Protein AF-A0A2H0JLL5-F1 (afdb_monomer_lite)

Sequence (87 aa):
MSRVYEGILKDDRIEWSGESPPPGRPVQIHAIVMNENPDPERGARMAASLSKLAECGTAKKFGDAVQWQRQVRRDRPLSGREDTPNQ

Radius of gyration: 25.14 Å; chains: 1; bounding box: 47×26×66 Å

Foldseek 3Di:
DDDDFDFDCDPNDTHGPDDDDDPDDDDDDDDDDDPPDPPPCVVVVVVVVVVVVVVVCVVVVVPPPVVVCCVVDVPDPDPPDDPDDDD

pLDDT: mean 77.49, std 10.83, range [41.16, 93.81]

Secondary structure (DSSP, 8-state):
-PPP--EEEETTEEEESSPPPPSSS----------S---HHHHHHHHHHHHHHHHT-HHHHT--HHHHHHHHS-----TT-------

Structure (mmCIF, N/CA/C/O backbone):
data_AF-A0A2H0JLL5-F1
#
_entry.id   AF-A0A2H0JLL5-F1
#
loop_
_atom_site.group_PDB
_atom_site.id
_atom_site.type_symbol
_atom_site.label_atom_id
_atom_site.label_alt_id
_atom_site.label_comp_id
_atom_site.label_asym_id
_atom_site.label_entity_id
_atom_site.label_seq_id
_atom_site.pdbx_PDB_ins_code
_atom_site.Cartn_x
_atom_site.Cartn_y
_atom_site.Cartn_z
_atom_site.occupancy
_atom_site.B_iso_or_equiv
_atom_site.auth_seq_id
_atom_site.auth_comp_id
_atom_site.auth_asym_id
_atom_site.auth_atom_id
_atom_site.pdbx_PDB_model_num
ATOM 1 N N . MET A 1 1 ? 22.709 -10.321 -3.136 1.00 65.25 1 MET A N 1
ATOM 2 C CA . MET A 1 1 ? 22.393 -8.895 -3.371 1.00 65.25 1 MET A CA 1
ATOM 3 C C . MET A 1 1 ? 21.231 -8.836 -4.348 1.00 65.25 1 MET A C 1
ATOM 5 O O . MET A 1 1 ? 21.355 -9.415 -5.418 1.00 65.25 1 MET A O 1
ATOM 9 N N . SER A 1 2 ? 20.105 -8.233 -3.975 1.00 72.56 2 SER A N 1
ATOM 10 C CA . SER A 1 2 ? 18.951 -8.035 -4.862 1.00 72.56 2 SER A CA 1
ATOM 11 C C . SER A 1 2 ? 19.099 -6.716 -5.619 1.00 72.56 2 SER A C 1
ATOM 13 O O . SER A 1 2 ? 19.454 -5.706 -5.013 1.00 72.56 2 SER A O 1
ATOM 15 N N . ARG A 1 3 ? 18.829 -6.721 -6.926 1.00 80.75 3 ARG A N 1
ATOM 16 C CA . ARG A 1 3 ? 18.648 -5.498 -7.716 1.00 80.75 3 ARG A CA 1
ATOM 17 C C . ARG A 1 3 ? 17.161 -5.301 -7.973 1.00 80.75 3 ARG A C 1
ATOM 19 O O . ARG A 1 3 ? 16.448 -6.280 -8.188 1.00 80.75 3 ARG A O 1
ATOM 26 N N . VAL A 1 4 ? 16.718 -4.054 -7.910 1.00 84.31 4 VAL A N 1
ATOM 27 C CA . VAL A 1 4 ? 15.343 -3.665 -8.222 1.00 84.31 4 VAL A CA 1
ATOM 28 C C . VAL A 1 4 ? 15.338 -3.131 -9.645 1.00 84.31 4 VAL A C 1
ATOM 30 O O . VAL A 1 4 ? 16.196 -2.328 -9.999 1.00 84.31 4 VAL A O 1
ATOM 33 N N . TYR A 1 5 ? 14.399 -3.620 -10.444 1.00 86.75 5 TYR A N 1
ATOM 34 C CA . TYR A 1 5 ? 14.190 -3.198 -11.819 1.00 86.75 5 TYR A CA 1
ATOM 35 C C . TYR A 1 5 ? 12.757 -2.696 -11.941 1.00 86.75 5 TYR A C 1
ATOM 37 O O . TYR A 1 5 ? 11.835 -3.355 -11.455 1.00 86.75 5 TYR A O 1
ATOM 45 N N . GLU A 1 6 ? 12.582 -1.542 -12.573 1.00 86.94 6 GLU A N 1
ATOM 46 C CA . GLU A 1 6 ? 11.279 -0.907 -12.745 1.00 86.94 6 GLU A CA 1
ATOM 47 C C . GLU A 1 6 ? 10.798 -1.072 -14.183 1.00 86.94 6 GLU A C 1
ATOM 49 O O . GLU A 1 6 ? 11.549 -0.906 -15.148 1.00 86.94 6 GLU A O 1
ATOM 54 N N . GLY A 1 7 ? 9.530 -1.429 -14.327 1.00 88.38 7 GLY A N 1
ATOM 55 C CA . GLY A 1 7 ? 8.921 -1.640 -15.623 1.00 88.38 7 GLY A CA 1
ATOM 56 C C . GLY A 1 7 ? 7.419 -1.807 -15.507 1.00 88.38 7 GLY A C 1
ATOM 57 O O . GLY A 1 7 ? 6.878 -2.071 -14.432 1.00 88.38 7 GLY A O 1
ATOM 58 N N . ILE A 1 8 ? 6.758 -1.651 -16.641 1.00 88.44 8 ILE A N 1
ATOM 59 C CA . ILE A 1 8 ? 5.318 -1.794 -16.787 1.00 88.44 8 ILE A CA 1
ATOM 60 C C . ILE A 1 8 ? 5.058 -3.195 -17.335 1.00 88.44 8 ILE A C 1
ATOM 62 O O . ILE A 1 8 ? 5.566 -3.560 -18.392 1.00 88.44 8 ILE A O 1
ATOM 66 N N . LEU A 1 9 ? 4.275 -4.000 -16.618 1.00 86.12 9 LEU A N 1
ATOM 67 C CA . LEU A 1 9 ? 3.822 -5.292 -17.128 1.00 86.12 9 LEU A CA 1
ATOM 68 C C . LEU A 1 9 ? 2.642 -5.065 -18.081 1.00 86.12 9 LEU A C 1
ATOM 70 O O . LEU A 1 9 ? 1.578 -4.620 -17.652 1.00 86.12 9 LEU A O 1
ATOM 74 N N . LYS A 1 10 ? 2.830 -5.381 -19.364 1.00 86.06 10 LYS A N 1
ATOM 75 C CA . LYS A 1 10 ? 1.799 -5.323 -20.401 1.00 86.06 10 LYS A CA 1
ATOM 76 C C . LYS A 1 10 ? 1.587 -6.715 -20.983 1.00 86.06 10 LYS A C 1
ATOM 78 O O . LYS A 1 10 ? 2.513 -7.318 -21.524 1.00 86.06 10 LYS A O 1
ATOM 83 N N . ASP A 1 11 ? 0.366 -7.219 -20.846 1.00 85.75 11 ASP A N 1
ATOM 84 C CA . ASP A 1 11 ? 0.003 -8.610 -21.127 1.00 85.75 11 ASP A CA 1
ATOM 85 C C . ASP A 1 11 ? 0.871 -9.590 -20.315 1.00 85.75 11 ASP A C 1
ATOM 87 O O . ASP A 1 11 ? 0.631 -9.788 -19.127 1.00 85.75 11 ASP A O 1
ATOM 91 N N . ASP A 1 12 ? 1.908 -10.154 -20.935 1.00 85.25 12 ASP A N 1
ATOM 92 C CA . ASP A 1 12 ? 2.869 -11.085 -20.323 1.00 85.25 12 ASP A CA 1
ATOM 93 C C . ASP A 1 12 ? 4.326 -10.635 -20.551 1.00 85.25 12 ASP A C 1
ATOM 95 O O . ASP A 1 12 ? 5.277 -11.415 -20.500 1.00 85.25 12 ASP A O 1
ATOM 99 N N . ARG A 1 13 ? 4.529 -9.354 -20.884 1.00 86.69 13 ARG A N 1
ATOM 100 C CA . ARG A 1 13 ? 5.854 -8.781 -21.140 1.00 86.69 13 ARG A CA 1
ATOM 101 C C . ARG A 1 13 ? 6.077 -7.551 -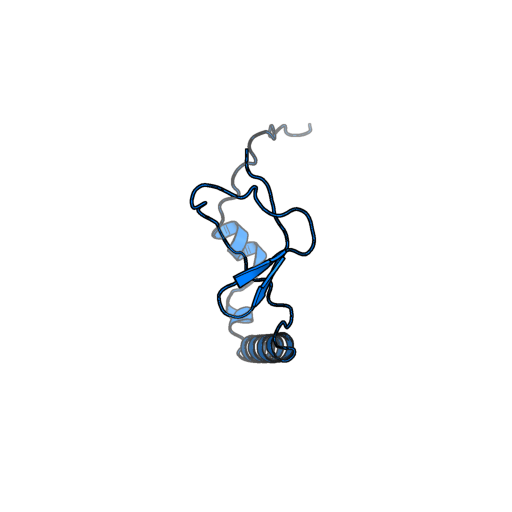20.283 1.00 86.69 13 ARG A C 1
ATOM 103 O O . ARG A 1 13 ? 5.220 -6.682 -20.180 1.00 86.69 13 ARG A O 1
ATOM 110 N N . ILE A 1 14 ? 7.257 -7.475 -19.678 1.00 88.75 14 ILE A N 1
ATOM 111 C CA . ILE A 1 14 ? 7.679 -6.296 -18.927 1.00 88.75 14 ILE A CA 1
ATOM 112 C C . ILE A 1 14 ? 8.344 -5.323 -19.902 1.00 88.75 14 ILE A C 1
ATOM 114 O O . ILE A 1 14 ? 9.377 -5.637 -20.495 1.00 88.75 14 ILE A O 1
ATOM 118 N N . GLU A 1 15 ? 7.746 -4.148 -20.057 1.00 90.69 15 GLU A N 1
ATOM 119 C CA . GLU A 1 15 ? 8.344 -2.985 -20.706 1.00 90.69 15 GLU A CA 1
ATOM 120 C C . GLU A 1 15 ? 9.159 -2.221 -19.651 1.00 90.69 15 GLU A C 1
ATOM 122 O O . GLU A 1 15 ? 8.607 -1.570 -18.765 1.00 90.69 15 GLU A O 1
ATOM 127 N N . TRP A 1 16 ? 10.487 -2.350 -19.693 1.00 89.88 16 TRP A N 1
ATOM 128 C CA . TRP A 1 16 ? 11.379 -1.707 -18.722 1.00 89.88 16 TRP A CA 1
ATOM 129 C C . TRP A 1 16 ? 11.427 -0.192 -18.946 1.00 89.88 16 TRP A C 1
ATOM 131 O O . TRP A 1 16 ? 11.680 0.262 -20.061 1.00 89.88 16 TRP A O 1
ATOM 141 N N . SER A 1 17 ? 11.219 0.591 -17.885 1.00 84.44 17 SER A N 1
ATOM 142 C CA . SER A 1 17 ? 11.301 2.061 -17.926 1.00 84.44 17 SER A CA 1
ATOM 143 C C . SER A 1 17 ? 12.731 2.589 -17.732 1.00 84.44 17 SER A C 1
ATOM 145 O O . SER A 1 17 ? 12.966 3.790 -17.862 1.00 84.44 17 SER A O 1
ATOM 147 N N . GLY A 1 18 ? 13.692 1.702 -17.444 1.00 82.94 18 GLY A N 1
ATOM 148 C CA . GLY A 1 18 ? 15.100 2.022 -17.203 1.00 82.94 18 GLY A CA 1
ATOM 149 C C . GLY A 1 18 ? 16.040 0.869 -17.569 1.00 82.94 18 GLY A C 1
ATOM 150 O O . GLY A 1 18 ? 15.890 0.241 -18.616 1.00 82.94 18 GLY A O 1
ATOM 151 N N . GLU A 1 19 ? 17.031 0.589 -16.717 1.00 82.75 19 GLU A N 1
ATOM 152 C CA . GLU A 1 19 ? 17.935 -0.550 -16.916 1.00 82.75 19 GLU A CA 1
ATOM 153 C C . GLU A 1 19 ? 17.130 -1.858 -16.900 1.00 82.75 19 GLU A C 1
ATOM 155 O O . GLU A 1 19 ? 16.341 -2.098 -15.988 1.00 82.75 19 GLU A O 1
ATOM 160 N N . SER A 1 20 ? 17.323 -2.711 -17.905 1.00 84.38 20 SER A N 1
ATOM 161 C CA . SER A 1 20 ? 16.744 -4.052 -17.919 1.00 84.38 20 SER A CA 1
ATOM 162 C C . SER A 1 20 ? 17.711 -5.054 -17.287 1.00 84.38 20 SER A C 1
ATOM 164 O O . SER A 1 20 ? 18.932 -4.884 -17.394 1.00 84.38 20 SER A O 1
ATOM 166 N N . PRO A 1 21 ? 17.214 -6.159 -16.710 1.00 84.19 21 PRO A N 1
ATOM 167 C CA . PRO A 1 21 ? 18.066 -7.286 -16.361 1.00 84.19 21 PRO A CA 1
ATOM 168 C C . PRO A 1 21 ? 18.925 -7.712 -17.566 1.00 84.19 21 PRO A C 1
ATOM 170 O O . PRO A 1 21 ? 18.432 -7.695 -18.699 1.00 84.19 21 PRO A O 1
ATOM 173 N N . PRO A 1 22 ? 20.205 -8.074 -17.358 1.00 81.06 22 PRO A N 1
ATOM 174 C CA . PRO A 1 22 ? 21.088 -8.443 -18.453 1.00 81.06 22 PRO A CA 1
ATOM 175 C C . PRO A 1 22 ? 20.508 -9.636 -19.231 1.00 81.06 22 PRO A C 1
ATOM 177 O O . PRO A 1 22 ? 20.070 -10.611 -18.610 1.00 81.06 22 PRO A O 1
ATOM 180 N N . PRO A 1 23 ? 20.502 -9.583 -20.576 1.00 73.62 23 PRO A N 1
ATOM 181 C CA . PRO A 1 23 ? 19.983 -10.671 -21.393 1.00 73.62 23 PRO A CA 1
ATOM 182 C C . PRO A 1 23 ? 20.806 -11.942 -21.152 1.00 73.62 23 PRO A C 1
ATOM 184 O O . PRO A 1 23 ? 22.037 -11.905 -21.120 1.00 73.62 23 PRO A O 1
ATOM 187 N N . GLY A 1 24 ? 20.136 -13.079 -20.960 1.00 74.75 24 GLY A N 1
ATOM 188 C CA . GLY A 1 24 ? 20.818 -14.328 -20.638 1.00 74.75 24 GLY A CA 1
ATOM 189 C C . GLY A 1 24 ? 19.882 -15.436 -20.170 1.00 74.75 24 GLY A C 1
ATOM 190 O O . GLY A 1 24 ? 18.833 -15.678 -20.761 1.00 74.75 24 GLY A O 1
ATOM 191 N N . ARG A 1 25 ? 20.298 -16.151 -19.119 1.00 71.25 25 ARG A N 1
ATOM 192 C CA . ARG A 1 25 ? 19.533 -17.269 -18.550 1.00 71.25 25 ARG A CA 1
ATOM 193 C C . ARG A 1 25 ? 18.189 -16.780 -17.993 1.00 71.25 25 ARG A C 1
ATOM 195 O O . ARG A 1 25 ? 18.131 -15.652 -17.508 1.00 71.25 25 ARG A O 1
ATOM 202 N N . PRO A 1 26 ? 17.147 -17.628 -17.990 1.00 78.94 26 PRO A N 1
ATOM 203 C CA . PRO A 1 26 ? 15.895 -17.315 -17.313 1.00 78.94 26 PRO A CA 1
ATOM 204 C C . PRO A 1 26 ? 16.159 -16.895 -15.863 1.00 78.94 26 PRO A C 1
ATOM 206 O O . PRO A 1 26 ? 16.811 -17.623 -15.112 1.00 78.94 26 PRO A O 1
ATOM 209 N N . VAL A 1 27 ? 15.679 -15.711 -15.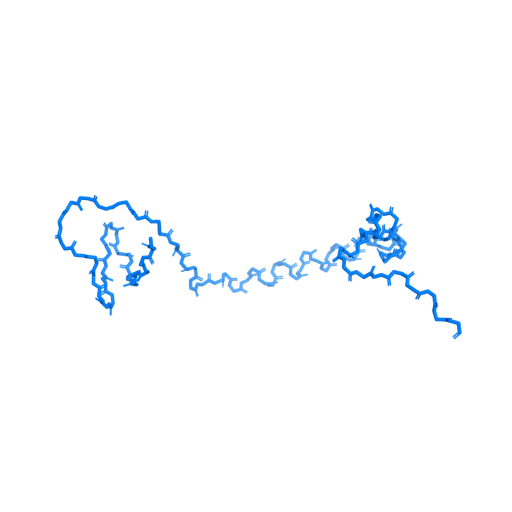486 1.00 80.50 27 VAL A N 1
ATOM 210 C CA . VAL A 1 27 ? 15.785 -15.182 -14.123 1.00 80.50 27 VAL A CA 1
ATOM 211 C C . VAL A 1 27 ? 14.427 -15.269 -13.440 1.00 80.50 27 VAL A C 1
ATOM 213 O O . VAL A 1 27 ? 13.405 -14.905 -14.016 1.00 80.50 27 VAL A O 1
ATOM 216 N N . GLN A 1 28 ? 14.410 -15.765 -12.205 1.00 82.00 28 GLN A N 1
ATOM 217 C CA . GLN A 1 28 ? 13.210 -15.739 -11.379 1.00 82.00 28 GLN A CA 1
ATOM 218 C C . GLN A 1 28 ? 12.998 -14.317 -10.855 1.00 82.00 28 GLN A C 1
ATOM 220 O O . GLN A 1 28 ? 13.908 -13.732 -10.267 1.00 82.00 28 GLN A O 1
ATOM 225 N N . ILE A 1 29 ? 11.795 -13.780 -11.046 1.00 82.69 29 ILE A N 1
ATOM 226 C CA . ILE A 1 29 ? 11.417 -12.448 -10.569 1.00 82.69 29 ILE A CA 1
ATOM 227 C C . ILE A 1 29 ? 10.2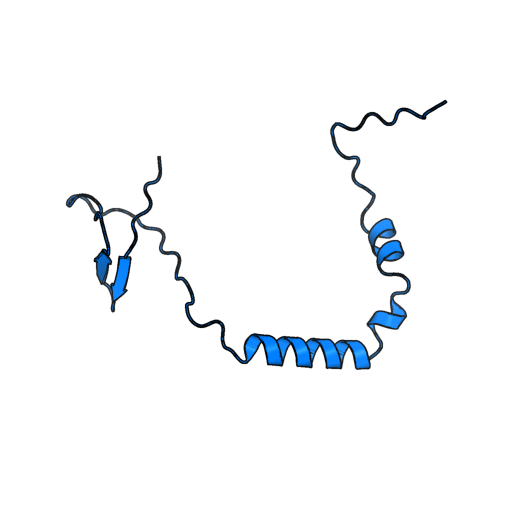69 -12.540 -9.563 1.00 82.69 29 ILE A C 1
ATOM 229 O O . ILE A 1 29 ? 9.434 -13.442 -9.632 1.00 82.69 29 ILE A O 1
ATOM 233 N N . HIS A 1 30 ? 10.229 -11.591 -8.631 1.00 82.25 30 HIS A N 1
ATOM 234 C CA . HIS A 1 30 ? 9.083 -11.357 -7.760 1.00 82.25 30 HIS A CA 1
ATOM 235 C C . HIS A 1 30 ? 8.452 -10.027 -8.168 1.00 82.25 30 HIS A C 1
ATOM 237 O O . HIS A 1 30 ? 9.065 -8.976 -7.987 1.00 82.25 30 HIS A O 1
ATOM 243 N N . ALA A 1 31 ? 7.260 -10.078 -8.761 1.00 81.19 31 ALA A N 1
ATOM 244 C CA . ALA A 1 31 ? 6.543 -8.886 -9.190 1.00 81.19 31 ALA A CA 1
ATOM 245 C C . ALA A 1 31 ? 5.659 -8.369 -8.050 1.00 81.19 31 ALA A C 1
ATOM 247 O O . ALA A 1 31 ? 4.823 -9.102 -7.523 1.00 81.19 31 ALA A O 1
ATOM 248 N N . ILE A 1 32 ? 5.835 -7.099 -7.689 1.00 82.06 32 ILE A N 1
ATOM 249 C CA . ILE A 1 32 ? 4.941 -6.390 -6.772 1.00 82.06 32 ILE A CA 1
ATOM 250 C C . ILE A 1 32 ? 4.064 -5.489 -7.637 1.00 82.06 32 ILE A C 1
ATOM 252 O O . ILE A 1 32 ? 4.545 -4.515 -8.208 1.00 82.06 32 ILE A O 1
ATOM 256 N N . VAL A 1 33 ? 2.783 -5.834 -7.758 1.00 79.94 33 VAL A N 1
ATOM 257 C CA . VAL A 1 33 ? 1.825 -5.029 -8.522 1.00 79.94 33 VAL A CA 1
ATOM 258 C C . VAL A 1 33 ? 1.414 -3.831 -7.675 1.00 79.94 33 VAL A C 1
ATOM 260 O O . VAL A 1 33 ? 0.793 -3.983 -6.621 1.00 79.94 33 VAL A O 1
ATOM 263 N N . MET A 1 34 ? 1.770 -2.633 -8.131 1.00 72.69 34 MET A N 1
ATOM 264 C CA . MET A 1 34 ? 1.308 -1.396 -7.517 1.00 72.69 34 MET A CA 1
ATOM 265 C C . MET A 1 34 ? -0.111 -1.102 -8.007 1.00 72.69 34 MET A C 1
ATOM 267 O O . MET A 1 34 ? -0.324 -0.810 -9.178 1.00 72.69 34 MET A O 1
ATOM 271 N N . ASN A 1 35 ? -1.102 -1.198 -7.117 1.00 68.50 35 ASN A N 1
ATOM 272 C CA . ASN A 1 35 ? -2.457 -0.741 -7.425 1.00 68.50 35 ASN A CA 1
ATOM 273 C C . ASN A 1 35 ? -2.456 0.791 -7.498 1.00 68.50 35 ASN A C 1
ATOM 275 O O . ASN A 1 35 ? -2.527 1.459 -6.468 1.00 68.50 35 ASN A O 1
ATOM 279 N N . GLU A 1 36 ? -2.395 1.341 -8.709 1.00 62.84 36 GLU A N 1
ATOM 280 C CA . GLU A 1 36 ? -2.456 2.793 -8.940 1.00 62.84 36 GLU A CA 1
ATOM 281 C C . GLU A 1 36 ? -3.844 3.388 -8.688 1.00 62.84 36 GLU A C 1
ATOM 283 O O . GLU A 1 36 ? -3.980 4.595 -8.515 1.00 62.84 36 GLU A O 1
ATOM 288 N N . ASN A 1 37 ? -4.878 2.549 -8.600 1.00 60.91 37 ASN A N 1
ATOM 289 C CA . ASN A 1 37 ? -6.222 2.989 -8.266 1.00 60.91 37 ASN A CA 1
ATOM 290 C C . ASN A 1 37 ? -6.670 2.311 -6.969 1.00 60.91 37 ASN A C 1
ATOM 292 O O . ASN A 1 37 ? -7.268 1.229 -7.009 1.00 60.91 37 ASN A O 1
ATOM 296 N N . PRO A 1 38 ? -6.380 2.893 -5.787 1.00 62.81 38 PRO A N 1
ATOM 297 C CA . PRO A 1 38 ? -7.191 2.566 -4.632 1.00 62.81 38 PRO A CA 1
ATOM 298 C C . PRO A 1 38 ? -8.622 2.891 -5.041 1.00 62.81 38 PRO A C 1
ATOM 300 O O . PRO A 1 38 ? -8.909 4.041 -5.351 1.00 62.81 38 PRO A O 1
ATOM 303 N N . ASP A 1 39 ? -9.482 1.873 -5.107 1.00 72.94 39 ASP A N 1
ATOM 304 C CA . ASP A 1 39 ? -10.905 2.061 -5.374 1.00 72.94 39 ASP A CA 1
ATOM 305 C C . ASP A 1 39 ? -11.376 3.294 -4.578 1.00 72.94 39 ASP A C 1
ATOM 307 O O . ASP A 1 39 ? -11.296 3.271 -3.340 1.00 72.94 39 ASP A O 1
ATOM 311 N N . PRO A 1 40 ? -11.765 4.393 -5.254 1.00 69.88 40 PRO A N 1
ATOM 312 C CA . PRO A 1 40 ? -12.009 5.672 -4.594 1.00 69.88 40 PRO A CA 1
ATOM 313 C C . PRO A 1 40 ? -13.141 5.550 -3.570 1.00 69.88 40 PRO A C 1
ATOM 315 O O . PRO A 1 40 ? -13.173 6.258 -2.562 1.00 69.88 40 PRO A O 1
ATOM 318 N N . GLU A 1 41 ? -14.032 4.580 -3.765 1.00 80.81 41 GLU A N 1
ATOM 319 C CA . GLU A 1 41 ? -15.117 4.280 -2.852 1.00 80.81 41 GLU A CA 1
ATOM 320 C C . GLU A 1 41 ? -14.690 3.381 -1.694 1.00 80.81 41 GLU A C 1
ATOM 322 O O . GLU A 1 41 ? -15.405 3.302 -0.699 1.00 80.81 41 GLU A O 1
ATOM 327 N N . ARG A 1 42 ? -13.534 2.708 -1.747 1.00 83.31 42 ARG A N 1
ATOM 328 C CA . ARG A 1 42 ? -13.062 1.847 -0.650 1.00 83.31 42 ARG A CA 1
ATOM 329 C C . ARG A 1 42 ? -12.972 2.618 0.661 1.00 83.31 42 ARG A C 1
ATOM 331 O O . ARG A 1 42 ? -13.391 2.098 1.694 1.00 83.31 42 ARG A O 1
ATOM 338 N N . GLY A 1 43 ? -12.456 3.847 0.619 1.00 85.44 43 GLY A N 1
ATOM 339 C CA . GLY A 1 43 ? -12.405 4.729 1.787 1.00 85.44 43 GLY A CA 1
ATOM 340 C C . GLY A 1 43 ? -13.804 5.055 2.313 1.00 85.44 43 GLY A C 1
ATOM 341 O O . GLY A 1 43 ? -14.067 4.896 3.503 1.00 85.44 43 GLY A O 1
ATOM 342 N N . ALA A 1 44 ? -14.725 5.418 1.418 1.00 87.38 44 ALA A N 1
ATOM 343 C CA . ALA A 1 44 ? -16.107 5.747 1.761 1.00 87.38 44 ALA A CA 1
ATOM 344 C C . ALA A 1 44 ? -16.886 4.541 2.319 1.00 87.38 44 ALA A C 1
ATOM 346 O O . ALA A 1 44 ? -17.550 4.652 3.348 1.00 87.38 44 ALA A O 1
ATOM 347 N N . ARG A 1 45 ? -16.760 3.360 1.700 1.00 92.00 45 ARG A N 1
ATOM 348 C CA . ARG A 1 45 ? -17.381 2.106 2.161 1.00 92.00 45 ARG A CA 1
ATOM 349 C C . ARG A 1 45 ? -16.815 1.662 3.509 1.00 92.00 45 ARG A C 1
ATOM 351 O O . ARG A 1 45 ? -17.571 1.190 4.360 1.00 92.00 45 ARG A O 1
ATOM 358 N N . MET A 1 46 ? -15.512 1.851 3.730 1.00 91.25 46 MET A N 1
ATOM 359 C CA . MET A 1 46 ? -14.877 1.600 5.025 1.00 91.25 46 MET A CA 1
ATOM 360 C C . MET A 1 46 ? -15.422 2.549 6.094 1.00 91.25 46 MET A C 1
ATOM 362 O O . MET A 1 46 ? -15.884 2.089 7.134 1.00 91.25 46 MET A O 1
ATOM 366 N N . ALA A 1 47 ? -15.439 3.856 5.821 1.00 91.25 47 ALA A N 1
ATOM 367 C CA . ALA A 1 47 ? -15.970 4.856 6.741 1.00 91.25 47 ALA A CA 1
ATOM 368 C C . ALA A 1 47 ? -17.438 4.573 7.099 1.00 91.25 47 ALA A C 1
ATOM 370 O O . ALA A 1 47 ? -17.783 4.532 8.276 1.00 91.25 47 ALA A O 1
ATOM 371 N N . ALA A 1 48 ? -18.283 4.271 6.109 1.00 93.81 48 ALA A N 1
ATOM 372 C CA . ALA A 1 48 ? -19.685 3.928 6.334 1.00 93.81 48 ALA A CA 1
ATOM 373 C C . ALA A 1 48 ? -19.853 2.663 7.193 1.00 93.81 48 ALA A C 1
ATOM 375 O O . ALA A 1 48 ? -20.720 2.610 8.065 1.00 93.81 48 ALA A O 1
ATOM 376 N N . SER A 1 49 ? -19.013 1.648 6.973 1.00 92.12 49 SER A N 1
ATOM 377 C CA . SER A 1 49 ? -19.019 0.422 7.780 1.00 92.12 49 SER A CA 1
ATOM 378 C C . SER A 1 49 ? -18.612 0.701 9.228 1.00 92.12 49 SER A C 1
ATOM 380 O O . SER A 1 49 ? -19.264 0.217 10.151 1.00 92.12 49 SER A O 1
ATOM 382 N N . LEU A 1 50 ? -17.581 1.524 9.440 1.00 89.88 50 LEU A N 1
ATOM 383 C CA . LEU A 1 50 ? -17.141 1.936 10.774 1.00 89.88 50 LEU A CA 1
ATOM 384 C C . LEU A 1 50 ? -18.207 2.769 11.501 1.00 89.88 50 LEU A C 1
ATOM 386 O O . LEU A 1 50 ? -18.446 2.530 12.684 1.00 89.88 50 LEU A O 1
ATOM 390 N N . SER A 1 51 ? -18.896 3.680 10.807 1.00 90.56 51 SER A N 1
ATOM 391 C CA . SER A 1 51 ? -20.006 4.451 11.385 1.00 90.56 51 SER A CA 1
ATOM 392 C C . SER A 1 51 ? -21.144 3.545 11.855 1.00 90.56 51 SER A C 1
ATOM 394 O O . SER A 1 51 ? -21.573 3.654 13.002 1.00 90.56 51 SER A O 1
ATOM 396 N N . LYS A 1 52 ? -21.564 2.574 11.032 1.00 91.81 52 LYS A N 1
ATOM 397 C CA . LYS A 1 52 ? -22.589 1.589 11.423 1.00 91.81 52 LYS A CA 1
ATOM 398 C C . LYS A 1 52 ? -22.170 0.772 12.648 1.00 91.81 52 LYS A C 1
ATOM 400 O O . LYS A 1 52 ? -22.974 0.520 13.539 1.00 91.81 52 LYS A O 1
ATOM 405 N N . LEU A 1 53 ? -20.899 0.372 12.727 1.00 86.50 53 LEU A N 1
ATOM 406 C CA . LEU A 1 53 ? -20.376 -0.345 13.895 1.00 86.50 53 LEU A CA 1
ATOM 407 C C . LEU A 1 53 ? -20.383 0.519 15.165 1.00 86.50 53 LEU A C 1
ATOM 409 O O . LEU A 1 53 ? -20.653 0.002 16.251 1.00 86.50 53 LEU A O 1
ATOM 413 N N . ALA A 1 54 ? -20.113 1.821 15.041 1.00 85.31 54 ALA A N 1
ATOM 414 C CA . ALA A 1 54 ? -20.189 2.758 16.158 1.00 85.31 54 ALA A CA 1
ATOM 415 C C . ALA A 1 54 ? -21.637 2.949 16.650 1.00 85.31 54 ALA A C 1
ATOM 417 O O . ALA A 1 54 ? -21.872 2.978 17.862 1.00 85.31 54 ALA A O 1
ATOM 418 N N . GLU A 1 55 ? -22.606 3.010 15.731 1.00 89.00 55 GLU A N 1
ATOM 419 C CA . GLU A 1 55 ? -24.044 3.105 16.034 1.00 89.00 55 GLU A CA 1
ATOM 420 C C . GLU A 1 55 ? -24.571 1.884 16.797 1.00 89.00 55 GLU A C 1
ATOM 422 O O . GLU A 1 55 ? -25.355 2.038 17.732 1.00 89.00 55 GLU A O 1
ATOM 427 N N . CYS A 1 56 ? -24.080 0.678 16.483 1.00 86.00 56 CYS A N 1
ATOM 428 C CA . CYS A 1 56 ? -24.434 -0.550 17.206 1.00 86.00 56 CYS A CA 1
ATOM 429 C C . CYS A 1 56 ? -24.081 -0.502 18.706 1.00 86.00 56 CYS A C 1
ATOM 431 O O . CYS A 1 56 ? -24.517 -1.361 19.475 1.00 86.00 56 CYS A O 1
ATOM 433 N N . GLY A 1 57 ? -23.256 0.459 19.142 1.00 78.31 57 GLY A N 1
ATOM 434 C CA . GLY A 1 57 ? -22.926 0.673 20.550 1.00 78.31 57 GLY A CA 1
ATOM 435 C C . GLY A 1 57 ? -22.106 -0.454 21.182 1.00 78.31 57 GLY A C 1
ATOM 436 O O . GLY A 1 57 ? -21.774 -0.372 22.362 1.00 78.31 57 GLY A O 1
ATOM 437 N N . THR A 1 58 ? -21.732 -1.486 20.421 1.00 73.88 58 THR A N 1
ATOM 438 C CA . THR A 1 58 ? -20.918 -2.6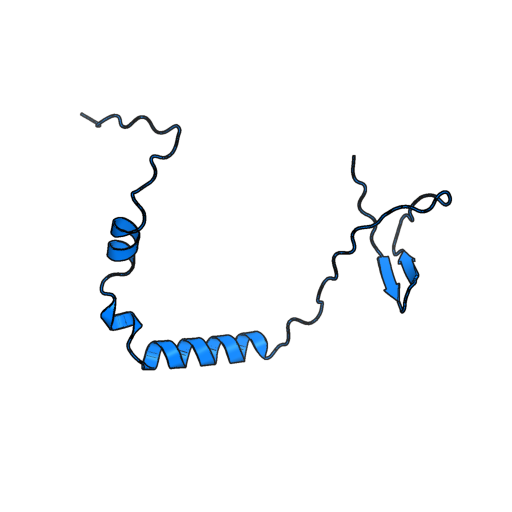17 20.882 1.00 73.88 58 THR A CA 1
ATOM 439 C C . THR A 1 58 ? -19.598 -2.123 21.469 1.00 73.88 58 THR A C 1
ATOM 441 O O . THR A 1 58 ? -19.216 -2.562 22.546 1.00 73.88 58 THR A O 1
ATOM 444 N N . ALA A 1 59 ? -18.963 -1.127 20.838 1.00 71.19 59 ALA A N 1
ATOM 445 C CA . ALA A 1 59 ? -17.744 -0.489 21.339 1.00 71.19 59 ALA A CA 1
ATOM 446 C C . ALA A 1 59 ? -17.912 0.124 22.745 1.00 71.19 59 ALA A C 1
ATOM 448 O O . ALA A 1 59 ? -17.002 0.034 23.560 1.00 71.19 59 ALA A O 1
ATOM 449 N N . LYS A 1 60 ? -19.094 0.670 23.072 1.00 75.38 60 LYS A N 1
ATOM 450 C CA . LYS A 1 60 ? -19.383 1.242 24.401 1.00 75.38 60 LYS A CA 1
ATOM 451 C C . LYS A 1 60 ? -19.492 0.174 25.494 1.00 75.38 60 LYS A C 1
ATOM 453 O O . LYS A 1 60 ? -19.333 0.490 26.667 1.00 75.38 60 LYS A O 1
ATOM 458 N N . LYS A 1 61 ? -19.759 -1.086 25.127 1.00 75.38 61 LYS A N 1
ATOM 459 C CA . LYS A 1 61 ? -19.862 -2.210 26.073 1.00 75.38 61 LYS A CA 1
ATOM 460 C C . LYS A 1 61 ? -18.498 -2.732 26.529 1.00 75.38 61 LYS A C 1
ATOM 462 O O . LYS A 1 61 ? -18.431 -3.376 27.567 1.00 75.38 61 LYS A O 1
ATOM 467 N N . PHE A 1 62 ? -17.429 -2.457 25.779 1.00 69.94 62 PHE A N 1
ATOM 468 C CA . PHE A 1 62 ? -16.082 -2.954 26.082 1.00 69.94 62 PHE A CA 1
ATOM 469 C C . PHE A 1 62 ? -15.321 -2.109 27.121 1.00 69.94 62 PHE A C 1
ATOM 471 O O . PHE A 1 62 ? -14.162 -2.398 27.404 1.00 69.94 62 PHE A O 1
ATOM 478 N N . GLY A 1 63 ? -15.971 -1.112 27.738 1.00 74.12 63 GLY A N 1
ATOM 479 C CA . GLY A 1 63 ? -15.341 -0.249 28.740 1.00 74.12 63 GLY A CA 1
ATOM 480 C C . GLY A 1 63 ? -14.215 0.604 28.146 1.00 74.12 63 GLY A C 1
ATOM 481 O O . GLY A 1 63 ? -14.224 0.921 26.957 1.00 74.12 63 GLY A O 1
ATOM 482 N N . ASP A 1 64 ? -13.247 1.004 28.971 1.00 78.81 64 ASP A N 1
ATOM 483 C CA . ASP A 1 64 ? -12.067 1.730 28.496 1.00 78.81 64 ASP A CA 1
ATOM 484 C C . ASP A 1 64 ? -11.155 0.787 27.691 1.00 78.81 64 ASP A C 1
ATOM 486 O O . ASP A 1 64 ? -10.544 -0.140 28.231 1.00 78.81 64 ASP A O 1
ATOM 490 N N . ALA A 1 65 ? -11.044 1.048 26.387 1.00 76.00 65 ALA A N 1
ATOM 491 C CA . ALA A 1 65 ? -10.201 0.285 25.473 1.00 76.00 65 ALA A CA 1
ATOM 492 C C . ALA A 1 65 ? -8.723 0.270 25.902 1.00 76.00 65 ALA A C 1
ATOM 494 O O . ALA A 1 65 ? -8.035 -0.726 25.676 1.00 76.00 65 ALA A O 1
ATOM 495 N N . VAL A 1 66 ? -8.237 1.332 26.557 1.00 78.25 66 VAL A N 1
ATOM 496 C CA . VAL A 1 66 ? -6.870 1.406 27.090 1.00 78.25 66 VAL A CA 1
ATOM 497 C C . VAL A 1 66 ? -6.710 0.465 28.282 1.00 78.25 66 VAL A C 1
ATOM 499 O O . VAL A 1 66 ? -5.699 -0.231 28.378 1.00 78.25 66 VAL A O 1
ATOM 502 N N . GLN A 1 67 ? -7.713 0.382 29.160 1.00 77.69 67 GLN A N 1
ATOM 503 C CA . GLN A 1 67 ? -7.715 -0.577 30.273 1.00 77.69 67 GLN A CA 1
ATOM 504 C C . GLN A 1 67 ? -7.759 -2.014 29.757 1.00 77.69 67 GLN A C 1
ATOM 506 O O . GLN A 1 67 ? -6.943 -2.833 30.177 1.00 77.69 67 GLN A O 1
ATOM 511 N N . TRP A 1 68 ? -8.642 -2.313 28.798 1.00 79.00 68 TRP A N 1
ATOM 512 C CA . TRP A 1 68 ? -8.696 -3.629 28.157 1.00 79.00 68 TRP A CA 1
ATOM 513 C C . TRP A 1 68 ? -7.362 -3.988 27.494 1.00 79.00 68 TRP A C 1
ATOM 515 O O . TRP A 1 68 ? -6.848 -5.091 27.683 1.00 79.00 68 TRP A O 1
ATOM 525 N N . GLN A 1 69 ? -6.746 -3.046 26.775 1.00 80.69 69 GLN A N 1
ATOM 526 C CA . GLN A 1 69 ? -5.447 -3.264 26.148 1.00 80.69 69 GLN A CA 1
ATOM 527 C C . GLN A 1 69 ? -4.368 -3.595 27.184 1.00 80.69 69 GLN A C 1
ATOM 529 O O . GLN A 1 69 ? -3.601 -4.519 26.941 1.00 80.69 69 GLN A O 1
ATOM 534 N N . ARG A 1 70 ? -4.315 -2.897 28.326 1.00 76.38 70 ARG A N 1
ATOM 535 C CA . ARG A 1 70 ? -3.368 -3.185 29.423 1.00 76.38 70 ARG A CA 1
ATOM 536 C C . ARG A 1 70 ? -3.635 -4.526 30.110 1.00 76.38 70 ARG A C 1
ATOM 538 O O . ARG A 1 70 ? -2.705 -5.190 30.552 1.00 76.38 70 ARG A O 1
ATOM 545 N N . GLN A 1 71 ? -4.898 -4.937 30.205 1.00 76.25 71 GLN A N 1
ATOM 546 C CA . GLN A 1 71 ? -5.275 -6.233 30.779 1.00 76.25 71 GLN A CA 1
ATOM 547 C C . GLN A 1 71 ? -4.905 -7.400 29.854 1.00 76.25 71 GLN A C 1
ATOM 549 O O . GLN A 1 71 ? -4.401 -8.422 30.317 1.00 76.25 71 GLN A O 1
ATOM 554 N N . VAL A 1 72 ? -5.150 -7.258 28.546 1.00 77.00 72 VAL A N 1
ATOM 555 C CA . VAL A 1 72 ? -4.898 -8.310 27.546 1.00 77.00 72 VAL A CA 1
ATOM 556 C C . VAL A 1 72 ? -3.431 -8.357 27.140 1.00 77.00 72 VAL A C 1
ATOM 558 O O . VAL A 1 72 ? -2.843 -9.433 27.023 1.00 77.00 72 VAL A O 1
ATOM 561 N N . ARG A 1 73 ? -2.816 -7.195 26.925 1.00 76.75 73 ARG A N 1
ATOM 562 C CA . ARG A 1 73 ? -1.383 -7.089 26.683 1.00 76.75 73 ARG A CA 1
ATOM 563 C C . ARG A 1 73 ? -0.728 -6.849 28.027 1.00 76.75 73 ARG A C 1
ATOM 565 O O . ARG A 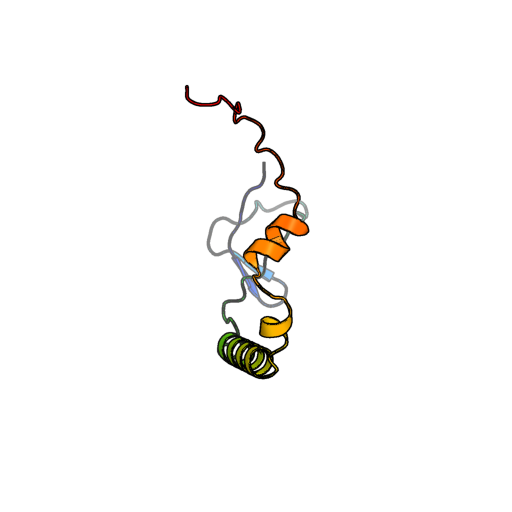1 73 ? -0.646 -5.710 28.467 1.00 76.75 73 ARG A O 1
ATOM 572 N N . ARG A 1 74 ? -0.225 -7.919 28.655 1.00 65.12 74 ARG A N 1
ATOM 573 C CA . ARG A 1 74 ? 0.817 -7.760 29.677 1.00 65.12 74 ARG A CA 1
ATOM 574 C C . ARG A 1 74 ? 1.875 -6.854 29.065 1.00 65.12 74 ARG A C 1
ATOM 576 O O . ARG A 1 74 ? 2.428 -7.228 28.028 1.00 65.12 74 ARG A O 1
ATOM 583 N N . ASP A 1 75 ? 2.077 -5.675 29.650 1.00 63.78 75 ASP A N 1
ATOM 584 C CA . ASP A 1 75 ? 3.133 -4.757 29.244 1.00 63.78 75 ASP A CA 1
ATOM 585 C C . ASP A 1 75 ? 4.413 -5.576 29.117 1.00 63.78 75 ASP A C 1
ATOM 587 O O . ASP A 1 75 ? 4.931 -6.128 30.090 1.00 63.78 75 ASP A O 1
ATOM 591 N N . ARG A 1 76 ? 4.853 -5.780 27.872 1.00 65.75 76 ARG A N 1
ATOM 592 C CA . ARG A 1 76 ? 6.090 -6.501 27.622 1.00 65.75 76 ARG A CA 1
ATOM 593 C C . ARG A 1 76 ? 7.185 -5.533 28.048 1.00 65.75 76 ARG A C 1
ATOM 595 O O . ARG A 1 76 ? 7.235 -4.447 27.463 1.00 65.75 76 ARG A O 1
ATOM 602 N N . PRO A 1 77 ? 8.041 -5.887 29.020 1.00 66.25 77 PRO A N 1
ATOM 603 C CA . PRO A 1 77 ? 9.149 -5.024 29.380 1.00 66.25 77 PRO A CA 1
ATOM 604 C C . PRO A 1 77 ? 9.941 -4.724 28.111 1.00 66.25 77 PRO A C 1
ATOM 606 O O . PRO A 1 77 ? 10.271 -5.624 27.328 1.00 66.25 77 PRO A O 1
ATOM 609 N N . LEU A 1 78 ? 10.164 -3.435 27.866 1.00 64.88 78 LEU A N 1
ATOM 610 C CA . LEU A 1 78 ? 11.007 -2.999 26.769 1.00 64.88 78 LEU A CA 1
ATOM 611 C C . LEU A 1 78 ? 12.424 -3.448 27.111 1.00 64.88 78 LEU A C 1
ATOM 613 O O . LEU A 1 78 ? 13.023 -2.962 28.068 1.00 64.88 78 LEU A O 1
ATOM 617 N N . SER A 1 79 ? 12.948 -4.400 26.344 1.00 67.88 79 SER A N 1
ATOM 618 C CA . SER A 1 79 ? 14.333 -4.842 26.471 1.00 67.88 79 SER A CA 1
ATOM 619 C C . SER A 1 79 ? 15.259 -3.630 26.327 1.00 67.88 79 SER A C 1
ATOM 621 O O . SER A 1 79 ? 15.298 -3.024 25.257 1.00 67.88 79 SER A O 1
ATOM 623 N N . GLY A 1 80 ? 15.959 -3.270 27.410 1.00 64.19 80 GLY A N 1
ATOM 624 C CA . GLY A 1 80 ? 16.907 -2.150 27.459 1.00 64.19 80 GLY A CA 1
ATOM 625 C C . GLY A 1 80 ? 16.482 -0.925 28.282 1.00 64.19 80 GLY A C 1
ATOM 626 O O . GLY A 1 80 ? 17.228 0.049 28.297 1.00 64.19 80 GLY A O 1
ATOM 627 N N . ARG A 1 81 ? 15.327 -0.934 28.966 1.00 61.69 81 ARG A N 1
ATOM 628 C CA . ARG A 1 81 ? 15.030 0.052 30.021 1.00 61.69 81 ARG A CA 1
ATOM 629 C C . ARG A 1 81 ? 15.315 -0.572 31.382 1.00 61.69 81 ARG A C 1
ATOM 631 O O . ARG A 1 81 ? 14.626 -1.504 31.778 1.00 61.69 81 ARG A O 1
ATOM 638 N N . GLU A 1 82 ? 16.344 -0.088 32.068 1.00 60.56 82 GLU A N 1
ATOM 639 C CA . GLU A 1 82 ? 16.524 -0.382 33.488 1.00 60.56 82 GLU A CA 1
ATOM 640 C C . GLU A 1 82 ? 15.430 0.355 34.266 1.00 60.56 82 GLU A C 1
ATOM 642 O O . GLU A 1 82 ? 15.343 1.583 34.206 1.00 60.56 82 GLU A O 1
ATOM 647 N N . ASP A 1 83 ? 14.582 -0.389 34.976 1.00 62.25 83 ASP A N 1
ATOM 648 C CA . ASP A 1 83 ? 13.637 0.161 35.947 1.00 62.25 83 ASP A CA 1
ATOM 649 C C . ASP A 1 83 ? 14.428 0.687 37.156 1.00 62.25 83 ASP A C 1
ATOM 651 O O . ASP A 1 83 ? 14.537 0.028 38.188 1.00 62.25 83 ASP A O 1
ATOM 655 N N . THR A 1 84 ? 15.040 1.864 37.030 1.00 51.41 84 THR A N 1
ATOM 656 C CA . THR A 1 84 ? 15.599 2.578 38.182 1.00 51.41 84 THR A CA 1
ATOM 657 C C . THR A 1 84 ? 14.511 3.470 38.786 1.00 51.41 84 THR A C 1
ATOM 659 O O . THR A 1 84 ? 14.003 4.365 38.106 1.00 51.41 84 THR A O 1
ATOM 662 N N . PRO A 1 85 ? 14.114 3.255 40.056 1.00 50.03 85 PRO A N 1
ATOM 663 C CA . PRO A 1 85 ? 13.261 4.199 40.757 1.00 50.03 85 PRO A CA 1
ATOM 664 C C . PRO A 1 85 ? 14.071 5.473 41.000 1.00 50.03 85 PRO A C 1
ATO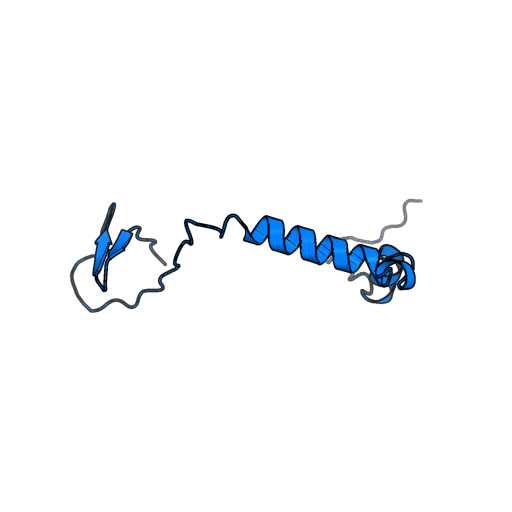M 666 O O . PRO A 1 85 ? 15.144 5.419 41.601 1.00 50.03 85 PRO A O 1
ATOM 669 N N . ASN A 1 86 ? 13.562 6.612 40.536 1.00 52.75 86 ASN A N 1
ATOM 670 C CA . ASN A 1 86 ? 14.105 7.914 40.902 1.00 52.75 86 ASN A CA 1
ATOM 671 C C . ASN A 1 86 ? 13.828 8.132 42.403 1.00 52.75 86 ASN A C 1
ATOM 673 O O . ASN A 1 86 ? 12.659 8.228 42.786 1.00 52.75 86 ASN A O 1
ATOM 677 N N . GLN A 1 87 ? 14.880 8.116 43.230 1.00 41.16 87 GLN A N 1
ATOM 678 C CA . GLN A 1 87 ? 14.842 8.613 44.613 1.00 41.16 87 GLN A CA 1
ATOM 679 C C . GLN A 1 87 ? 14.882 10.139 44.623 1.00 41.16 87 GLN A C 1
ATOM 681 O O . GLN A 1 87 ? 15.615 10.708 43.783 1.00 41.16 87 GLN A O 1
#